Protein AF-A0A239XB88-F1 (afdb_monomer)

Structure (mmCIF, N/CA/C/O backbone):
data_AF-A0A239XB88-F1
#
_entry.id   AF-A0A239XB88-F1
#
loop_
_atom_site.group_PDB
_atom_site.id
_atom_site.type_symbol
_atom_site.label_atom_id
_atom_site.label_alt_id
_atom_site.label_comp_id
_atom_site.label_asym_id
_atom_site.label_entity_id
_atom_site.label_seq_id
_atom_site.pdbx_PDB_ins_code
_atom_site.Cartn_x
_atom_site.Cartn_y
_atom_site.Cartn_z
_atom_site.occupancy
_atom_site.B_iso_or_equiv
_atom_site.auth_seq_id
_atom_site.auth_comp_id
_atom_site.auth_asym_id
_atom_site.auth_atom_id
_atom_site.pdbx_PDB_model_num
ATOM 1 N N . MET A 1 1 ? 41.924 23.710 11.268 1.00 41.28 1 MET A N 1
ATOM 2 C CA . MET A 1 1 ? 41.767 22.371 10.666 1.00 41.28 1 MET A CA 1
ATOM 3 C C . MET A 1 1 ? 40.412 21.856 11.098 1.00 41.28 1 MET A C 1
ATOM 5 O O . MET A 1 1 ? 40.270 21.457 12.245 1.00 41.28 1 MET A O 1
ATOM 9 N N . GLU A 1 2 ? 39.410 21.985 10.233 1.00 46.41 2 GLU A N 1
ATOM 10 C CA . GLU A 1 2 ? 38.077 21.430 10.475 1.00 46.41 2 GLU A CA 1
ATOM 11 C C . GLU A 1 2 ? 38.039 19.976 10.004 1.00 46.41 2 GLU A C 1
ATOM 13 O O . GLU A 1 2 ? 38.499 19.655 8.908 1.00 46.41 2 GLU A O 1
ATOM 18 N N . LEU A 1 3 ? 37.510 19.097 10.854 1.00 53.09 3 LEU A N 1
ATOM 19 C CA . LEU A 1 3 ? 37.180 17.726 10.489 1.00 53.09 3 LEU A CA 1
ATOM 20 C C . LEU A 1 3 ? 35.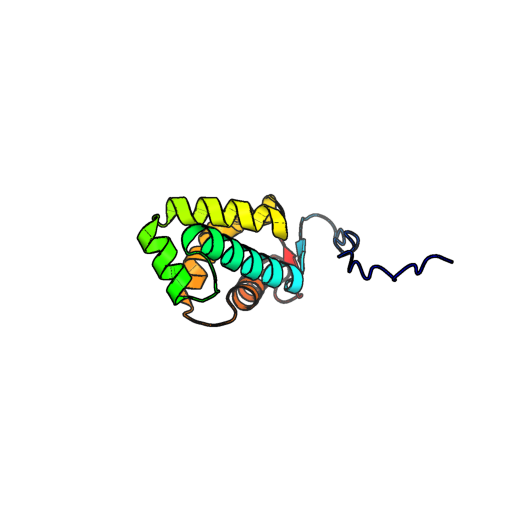931 17.745 9.601 1.00 53.09 3 LEU A C 1
ATOM 22 O O . LEU A 1 3 ? 34.818 17.934 10.089 1.00 53.09 3 LEU A O 1
ATOM 26 N N . VAL A 1 4 ? 36.121 17.528 8.301 1.00 56.34 4 VAL A N 1
ATOM 27 C CA . VAL A 1 4 ? 35.030 17.279 7.354 1.00 56.34 4 VAL A CA 1
ATOM 28 C C . VAL A 1 4 ? 34.719 15.786 7.393 1.00 56.34 4 VAL A C 1
ATOM 30 O O . VAL A 1 4 ? 35.480 14.967 6.880 1.00 56.34 4 VAL A O 1
ATOM 33 N N . LEU A 1 5 ? 33.619 15.418 8.049 1.00 57.25 5 LEU A N 1
ATOM 34 C CA . LEU A 1 5 ? 33.108 14.051 8.008 1.00 57.25 5 LEU A CA 1
ATOM 35 C C . LEU A 1 5 ? 32.523 13.774 6.613 1.00 57.25 5 LEU A C 1
ATOM 37 O O . LEU A 1 5 ? 31.749 14.599 6.117 1.00 57.25 5 LEU A O 1
ATOM 41 N N . PRO A 1 6 ? 32.841 12.631 5.976 1.00 45.44 6 PRO A N 1
ATOM 42 C CA . PRO A 1 6 ? 32.156 12.223 4.764 1.00 45.44 6 PRO A CA 1
ATOM 43 C C . PRO A 1 6 ? 30.695 11.944 5.113 1.00 45.44 6 PRO A C 1
ATOM 45 O O . PRO A 1 6 ? 30.360 10.968 5.786 1.00 45.44 6 PRO A O 1
ATOM 48 N N . ASN A 1 7 ? 29.823 12.835 4.654 1.00 49.03 7 ASN A N 1
ATOM 49 C CA . ASN A 1 7 ? 28.404 12.565 4.569 1.00 49.03 7 ASN A CA 1
ATOM 50 C C . ASN A 1 7 ? 28.211 11.401 3.592 1.00 49.03 7 ASN A C 1
ATOM 52 O O . ASN A 1 7 ? 28.140 11.605 2.382 1.00 49.03 7 ASN A O 1
ATOM 56 N N . ASN A 1 8 ? 28.092 10.184 4.119 1.00 46.62 8 ASN A N 1
ATOM 57 C CA . ASN A 1 8 ? 27.405 9.101 3.424 1.00 46.62 8 ASN A CA 1
ATOM 58 C C . ASN A 1 8 ? 25.910 9.453 3.370 1.00 46.62 8 ASN A C 1
ATOM 60 O O . ASN A 1 8 ? 25.085 8.876 4.077 1.00 46.62 8 ASN A O 1
ATOM 64 N N . TYR A 1 9 ? 25.556 10.430 2.533 1.00 42.41 9 TYR A N 1
ATOM 65 C CA . TYR A 1 9 ? 24.237 10.434 1.932 1.00 42.41 9 TYR A CA 1
ATOM 66 C C . TYR A 1 9 ? 24.275 9.308 0.913 1.00 42.41 9 TYR A C 1
ATOM 68 O O . TYR A 1 9 ? 24.856 9.448 -0.159 1.00 42.41 9 TYR A O 1
ATOM 76 N N . VAL A 1 10 ? 23.657 8.181 1.254 1.00 44.16 10 VAL A N 1
ATOM 77 C CA . VAL A 1 10 ? 23.072 7.315 0.235 1.00 44.16 10 VAL A CA 1
ATOM 78 C C . VAL A 1 10 ? 21.996 8.170 -0.432 1.00 44.16 10 VAL A C 1
ATOM 80 O O . VAL A 1 10 ? 20.830 8.164 -0.038 1.00 44.16 10 VAL A O 1
ATOM 83 N N . ALA A 1 11 ? 22.424 9.013 -1.372 1.00 49.00 11 ALA A N 1
ATOM 84 C CA . ALA A 1 11 ? 21.560 9.508 -2.410 1.00 49.00 11 ALA A CA 1
ATOM 85 C C . ALA A 1 11 ? 21.111 8.238 -3.123 1.00 49.00 11 ALA A C 1
ATOM 87 O O . ALA A 1 11 ? 21.897 7.579 -3.794 1.00 49.00 11 ALA A O 1
ATOM 88 N N . LEU A 1 12 ? 19.870 7.827 -2.879 1.00 49.41 12 LEU A N 1
ATOM 89 C CA . LEU A 1 12 ? 19.171 7.001 -3.845 1.00 49.41 12 LEU A CA 1
ATOM 90 C C . LEU A 1 12 ? 19.127 7.862 -5.105 1.00 49.41 12 LEU A C 1
ATOM 92 O O . LEU A 1 12 ? 18.311 8.781 -5.207 1.00 49.41 12 LEU A O 1
ATOM 96 N N . GLU A 1 13 ? 20.123 7.663 -5.964 1.00 44.81 13 GLU A N 1
ATOM 97 C CA . GLU A 1 13 ? 20.272 8.358 -7.225 1.00 44.81 13 GLU A CA 1
ATOM 98 C C . GLU A 1 13 ? 18.963 8.161 -7.988 1.00 44.81 13 GLU A C 1
ATOM 100 O O . GLU A 1 13 ? 18.523 7.043 -8.247 1.00 44.81 13 GLU A O 1
ATOM 105 N N . GLN A 1 14 ? 18.312 9.272 -8.331 1.00 46.00 14 GLN A N 1
ATOM 106 C CA . GLN A 1 14 ? 17.131 9.296 -9.198 1.00 46.00 14 GLN A CA 1
ATOM 107 C C . GLN A 1 14 ? 17.418 8.727 -10.607 1.00 46.00 14 GLN A C 1
ATOM 109 O O . GLN A 1 14 ? 16.526 8.727 -11.453 1.00 46.00 14 GLN A O 1
ATOM 114 N N . GLU A 1 15 ? 18.638 8.247 -10.867 1.00 42.00 15 GLU A N 1
ATOM 115 C CA . GLU A 1 15 ? 19.130 7.767 -12.158 1.00 42.00 15 GLU A CA 1
ATOM 116 C C . GLU A 1 15 ? 18.795 6.301 -12.478 1.00 42.00 15 GLU A C 1
ATOM 118 O O . GLU A 1 15 ? 18.970 5.896 -13.622 1.00 42.00 15 GLU A O 1
ATOM 123 N N . GLU A 1 16 ? 18.218 5.512 -11.564 1.00 45.09 16 GLU A N 1
ATOM 124 C CA . GLU A 1 16 ? 17.739 4.153 -11.904 1.00 45.09 16 GLU A CA 1
ATOM 125 C C . GLU A 1 16 ? 16.268 4.098 -12.364 1.00 45.09 16 GLU A C 1
ATOM 127 O O . GLU A 1 16 ? 15.669 3.029 -12.475 1.00 45.09 16 GLU A O 1
ATOM 132 N N . MET A 1 17 ? 15.667 5.242 -12.700 1.00 47.56 17 MET A N 1
ATOM 133 C CA . MET A 1 17 ? 14.406 5.289 -13.449 1.00 47.56 17 MET A CA 1
ATOM 134 C C . MET A 1 17 ? 14.708 5.102 -14.946 1.00 47.56 17 MET A C 1
ATOM 136 O O . MET A 1 17 ? 14.609 6.045 -15.732 1.00 47.56 17 MET A O 1
ATOM 140 N N . MET A 1 18 ? 15.137 3.900 -15.350 1.00 44.19 18 MET A N 1
ATOM 141 C CA . MET A 1 18 ? 15.369 3.602 -16.766 1.00 44.19 18 MET A CA 1
ATOM 142 C C . MET A 1 18 ? 14.064 3.748 -17.559 1.00 44.19 18 MET A C 1
ATOM 144 O O . MET A 1 18 ? 13.103 3.009 -17.349 1.00 44.19 18 MET A O 1
ATOM 148 N N . TYR A 1 19 ? 14.056 4.685 -18.509 1.00 46.16 19 TYR A N 1
ATOM 149 C CA . TYR A 1 19 ? 13.030 4.794 -19.541 1.00 46.16 19 TYR A CA 1
ATOM 150 C C . TYR A 1 19 ? 13.169 3.618 -20.512 1.00 46.16 19 TYR A C 1
ATOM 152 O O . TYR A 1 19 ? 13.911 3.691 -21.490 1.00 46.16 19 TYR A O 1
ATOM 160 N N . LEU A 1 20 ? 12.452 2.529 -20.245 1.00 48.62 20 LEU A N 1
ATOM 161 C CA . LEU A 1 20 ? 12.174 1.511 -21.253 1.00 48.62 20 LEU A CA 1
ATOM 162 C C . LEU A 1 20 ? 10.931 1.949 -22.030 1.00 48.62 20 LEU A C 1
ATOM 164 O O . LEU A 1 20 ? 9.936 2.380 -21.451 1.00 48.62 20 LEU A O 1
ATOM 168 N N . GLU A 1 21 ? 11.045 1.923 -23.354 1.00 47.31 21 GLU A N 1
ATOM 169 C CA . GLU A 1 21 ? 10.090 2.455 -24.324 1.00 47.31 21 GLU A CA 1
ATOM 170 C C . GLU A 1 21 ? 8.610 2.260 -23.927 1.00 47.31 21 GLU A C 1
ATOM 172 O O . GLU A 1 21 ? 8.022 1.191 -24.094 1.00 47.31 21 GLU A O 1
ATOM 177 N N . GLY A 1 22 ? 7.985 3.344 -23.450 1.00 51.81 22 GLY A N 1
ATOM 178 C CA . GLY A 1 22 ? 6.530 3.517 -23.465 1.00 51.81 22 GLY A CA 1
ATOM 179 C C . GLY A 1 22 ? 5.761 3.363 -22.149 1.00 51.81 22 GLY A C 1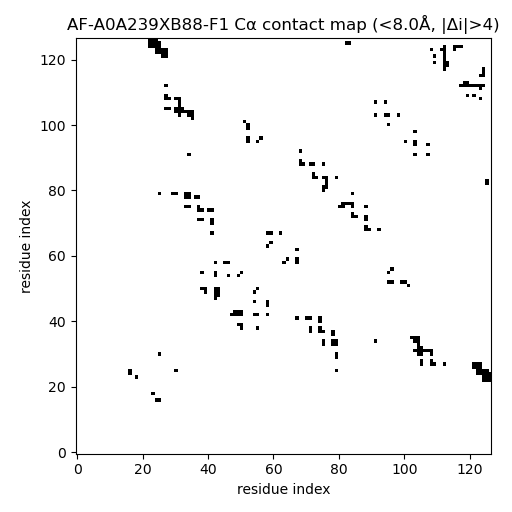
ATOM 180 O O . GLY A 1 22 ? 4.536 3.261 -22.220 1.00 51.81 22 GLY A O 1
ATOM 181 N N . GLY A 1 23 ? 6.398 3.380 -20.970 1.00 64.06 23 GLY A N 1
ATOM 182 C CA . GLY A 1 23 ? 5.670 3.302 -19.692 1.00 64.06 23 GLY A CA 1
ATOM 183 C C . GLY A 1 23 ? 6.441 3.769 -18.454 1.00 64.06 23 GLY A C 1
ATOM 184 O O . GLY A 1 23 ? 7.656 3.927 -18.489 1.00 64.06 23 GLY A O 1
ATOM 185 N N . LEU A 1 24 ? 5.716 4.033 -17.358 1.00 75.44 24 LEU A N 1
ATOM 186 C CA . LEU A 1 24 ? 6.303 4.257 -16.032 1.00 75.44 24 LEU A CA 1
ATOM 187 C C . LEU A 1 24 ? 6.453 2.891 -15.350 1.00 75.44 24 LEU A C 1
ATOM 189 O O . LEU A 1 24 ? 5.438 2.241 -15.122 1.00 75.44 24 LEU A O 1
ATOM 193 N N . SER A 1 25 ? 7.669 2.492 -14.982 1.00 83.06 25 SER A N 1
ATOM 194 C CA . SER A 1 25 ? 7.935 1.211 -14.309 1.00 83.06 25 SER A CA 1
ATOM 195 C C . SER A 1 25 ? 8.707 1.427 -13.012 1.00 83.06 25 SER A C 1
ATOM 197 O O . SER A 1 25 ? 9.491 2.370 -12.902 1.00 83.06 25 SER A O 1
ATOM 199 N N . VAL A 1 26 ? 8.474 0.578 -12.007 1.00 84.50 26 VAL A N 1
ATOM 200 C CA . VAL A 1 26 ? 9.134 0.670 -10.692 1.00 84.50 26 VAL A CA 1
ATOM 201 C C . VAL A 1 26 ? 9.837 -0.650 -10.370 1.00 84.50 26 VAL A C 1
ATOM 203 O O . VAL A 1 26 ? 9.182 -1.691 -10.419 1.00 84.50 26 VAL A O 1
ATOM 206 N N . PRO A 1 27 ? 11.127 -0.644 -9.984 1.00 88.69 27 PRO A N 1
ATOM 207 C CA . PRO A 1 27 ? 11.812 -1.865 -9.579 1.00 88.69 27 PRO A CA 1
ATOM 208 C C . PRO A 1 27 ? 11.147 -2.485 -8.345 1.00 88.69 27 PRO A C 1
ATOM 210 O O . PRO A 1 27 ? 10.821 -1.784 -7.380 1.00 88.69 27 PRO A O 1
ATOM 213 N N . ASN A 1 28 ? 11.026 -3.813 -8.309 1.00 89.00 28 ASN A N 1
ATOM 214 C CA . ASN A 1 28 ? 10.378 -4.526 -7.203 1.00 89.00 28 ASN A CA 1
ATOM 215 C C . ASN A 1 28 ? 11.006 -4.227 -5.838 1.00 89.00 28 ASN A C 1
ATOM 217 O O . ASN A 1 28 ? 10.298 -4.173 -4.832 1.00 89.00 28 ASN A O 1
ATOM 221 N N . GLY A 1 29 ? 12.326 -4.017 -5.790 1.00 85.31 29 GLY A N 1
ATOM 222 C CA . GLY A 1 29 ? 13.030 -3.629 -4.566 1.00 85.31 29 GLY A CA 1
ATOM 223 C C . GLY A 1 29 ? 12.566 -2.271 -4.032 1.00 85.31 29 GLY A C 1
ATOM 224 O O . GLY A 1 29 ? 12.211 -2.160 -2.857 1.00 85.31 29 GLY A O 1
ATOM 225 N N . ALA A 1 30 ? 12.492 -1.263 -4.906 1.00 87.00 30 ALA A N 1
ATOM 226 C CA . ALA A 1 30 ? 12.012 0.076 -4.567 1.00 87.00 30 ALA A CA 1
ATOM 227 C C . ALA A 1 30 ? 10.528 0.061 -4.171 1.00 87.00 30 ALA A C 1
ATOM 229 O O . ALA A 1 30 ? 10.140 0.671 -3.172 1.00 87.00 30 ALA A O 1
ATOM 230 N N . LEU A 1 31 ? 9.707 -0.706 -4.894 1.00 89.69 31 LEU A N 1
ATOM 231 C CA . LEU A 1 31 ? 8.292 -0.891 -4.583 1.00 89.69 31 LEU A CA 1
ATOM 232 C C . LEU A 1 31 ? 8.094 -1.545 -3.209 1.00 89.69 31 LEU A C 1
ATOM 234 O O . LEU A 1 31 ? 7.322 -1.049 -2.387 1.00 89.69 31 LEU A O 1
ATOM 238 N N . ALA A 1 32 ? 8.824 -2.627 -2.927 1.00 90.56 32 ALA A N 1
ATOM 239 C CA . ALA A 1 32 ? 8.755 -3.326 -1.651 1.00 90.56 32 ALA A CA 1
ATOM 240 C C . ALA A 1 32 ? 9.199 -2.432 -0.487 1.00 90.56 32 ALA A C 1
ATOM 242 O O . ALA A 1 32 ? 8.516 -2.376 0.541 1.00 90.56 32 ALA A O 1
ATOM 243 N N . PHE A 1 33 ? 10.310 -1.708 -0.658 1.00 90.00 33 PHE A N 1
ATOM 244 C CA . PHE A 1 33 ? 10.783 -0.729 0.315 1.00 90.00 33 PHE A CA 1
ATOM 245 C C . PHE A 1 33 ? 9.727 0.348 0.569 1.00 90.00 33 PHE A C 1
ATOM 247 O O . PHE A 1 33 ? 9.337 0.570 1.715 1.00 90.00 33 PHE A O 1
ATOM 254 N N . GLY A 1 34 ? 9.214 0.976 -0.487 1.00 90.81 34 GLY A N 1
ATOM 255 C CA . GLY A 1 34 ? 8.276 2.080 -0.357 1.00 90.81 34 GLY A CA 1
ATOM 256 C C . GLY A 1 34 ? 6.934 1.673 0.246 1.00 90.81 34 GLY A C 1
ATOM 257 O O . GLY A 1 34 ? 6.395 2.398 1.082 1.00 90.81 34 GLY A O 1
ATOM 258 N N . VAL A 1 35 ? 6.426 0.482 -0.081 1.00 91.00 35 VAL A N 1
ATOM 259 C CA . VAL A 1 35 ? 5.218 -0.073 0.549 1.00 91.00 35 VAL A CA 1
A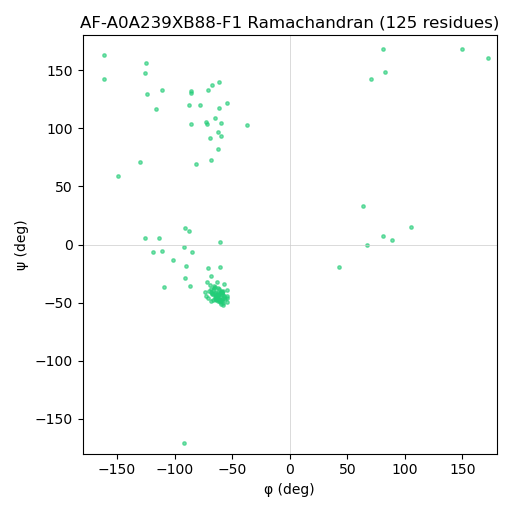TOM 260 C C . VAL A 1 35 ? 5.445 -0.328 2.038 1.00 91.00 35 VAL A C 1
ATOM 262 O O . VAL A 1 35 ? 4.625 0.089 2.858 1.00 91.00 35 VAL A O 1
ATOM 265 N N . ASN A 1 36 ? 6.558 -0.963 2.412 1.00 90.44 36 ASN A N 1
ATOM 266 C CA . ASN A 1 36 ? 6.870 -1.236 3.816 1.00 90.44 36 ASN A CA 1
ATOM 267 C C . ASN A 1 36 ? 7.042 0.064 4.621 1.00 90.44 36 ASN A C 1
ATOM 269 O O . ASN A 1 36 ? 6.477 0.203 5.710 1.00 90.44 36 ASN A O 1
ATOM 273 N N . SER A 1 37 ? 7.762 1.038 4.064 1.00 91.19 37 SER A N 1
ATOM 274 C CA . SER A 1 37 ? 7.977 2.351 4.675 1.00 91.19 37 SER A CA 1
ATOM 275 C C . SER A 1 37 ? 6.673 3.134 4.822 1.00 91.19 37 SER A C 1
ATOM 277 O O . SER A 1 37 ? 6.401 3.676 5.894 1.00 91.19 37 SER A O 1
ATOM 279 N N . ALA A 1 38 ? 5.810 3.126 3.802 1.00 91.44 38 ALA A N 1
ATOM 280 C CA . ALA A 1 38 ? 4.509 3.787 3.859 1.00 91.44 38 ALA A CA 1
ATOM 281 C C . ALA A 1 38 ? 3.577 3.164 4.905 1.00 91.44 38 ALA A C 1
ATOM 283 O O . ALA A 1 38 ? 2.898 3.888 5.638 1.00 91.44 38 ALA A O 1
ATOM 284 N N . ILE A 1 39 ? 3.558 1.831 5.012 1.00 90.50 39 ILE A N 1
ATOM 285 C CA . ILE A 1 39 ? 2.795 1.119 6.044 1.00 90.50 39 ILE A CA 1
ATOM 286 C C . ILE A 1 39 ? 3.272 1.543 7.433 1.00 90.50 39 ILE A C 1
ATOM 288 O O . ILE A 1 39 ? 2.452 1.950 8.256 1.00 90.50 39 ILE A O 1
ATOM 292 N N . ASN A 1 40 ? 4.582 1.499 7.681 1.00 89.75 40 ASN A N 1
ATOM 293 C CA . ASN A 1 40 ? 5.149 1.869 8.975 1.00 89.75 40 ASN A CA 1
ATOM 294 C C . ASN A 1 40 ? 4.880 3.337 9.321 1.00 89.75 40 ASN A C 1
ATOM 296 O O . ASN A 1 40 ? 4.461 3.619 10.439 1.00 89.75 40 ASN A O 1
ATOM 300 N N . ALA A 1 41 ? 5.037 4.257 8.366 1.00 91.62 41 ALA A N 1
ATOM 301 C CA . ALA A 1 41 ? 4.730 5.673 8.566 1.00 91.62 41 ALA A CA 1
ATOM 302 C C . ALA A 1 41 ? 3.247 5.897 8.907 1.00 91.62 41 ALA A C 1
ATOM 304 O O . ALA A 1 41 ? 2.918 6.648 9.824 1.00 91.62 41 ALA A O 1
ATOM 305 N N . THR A 1 42 ? 2.346 5.199 8.211 1.00 91.31 42 THR A N 1
ATOM 306 C CA . THR A 1 42 ? 0.899 5.313 8.444 1.00 91.31 42 THR A CA 1
ATOM 307 C C . THR A 1 42 ? 0.502 4.744 9.805 1.00 91.31 42 THR A C 1
ATOM 309 O O . THR A 1 42 ? -0.291 5.352 10.520 1.00 91.31 42 THR A O 1
ATOM 312 N N . ILE A 1 43 ? 1.062 3.595 10.196 1.00 91.06 43 ILE A N 1
ATOM 313 C CA . ILE A 1 43 ? 0.833 3.019 11.527 1.00 91.06 43 ILE A CA 1
ATOM 314 C C . ILE A 1 43 ? 1.391 3.948 12.605 1.00 91.06 43 ILE A C 1
ATOM 316 O O . ILE A 1 43 ? 0.685 4.233 13.567 1.00 91.06 43 ILE A O 1
ATOM 320 N N . ALA A 1 44 ? 2.618 4.448 12.446 1.00 90.94 44 ALA A N 1
ATOM 321 C CA . ALA A 1 44 ? 3.240 5.355 13.406 1.00 90.94 44 ALA A CA 1
ATOM 322 C C . ALA A 1 44 ? 2.399 6.622 13.618 1.00 90.94 44 ALA A C 1
ATOM 324 O O . ALA A 1 44 ? 2.220 7.041 14.759 1.00 90.94 44 ALA A O 1
ATOM 325 N N . TYR A 1 45 ? 1.816 7.169 12.546 1.00 91.56 45 TYR A N 1
ATOM 326 C CA . TYR A 1 45 ? 0.919 8.321 12.621 1.00 91.56 45 TYR A CA 1
ATOM 327 C C . TYR A 1 45 ? -0.315 8.069 13.504 1.00 91.56 45 TYR A C 1
ATOM 329 O O . TYR A 1 45 ? -0.685 8.933 14.294 1.00 91.56 45 TYR A O 1
ATOM 337 N N . PHE A 1 46 ? -0.947 6.895 13.400 1.00 90.06 46 PHE A N 1
ATOM 338 C CA . PHE A 1 46 ? -2.177 6.596 14.147 1.00 90.06 46 PHE A CA 1
ATOM 339 C C . PHE A 1 46 ? -1.953 5.943 15.513 1.00 90.06 46 PHE A C 1
ATOM 341 O O . PHE A 1 46 ? -2.789 6.090 16.399 1.00 90.06 46 PHE A O 1
ATOM 348 N N . MET A 1 47 ? -0.864 5.192 15.674 1.00 91.50 47 MET A N 1
ATOM 349 C CA . MET A 1 47 ? -0.654 4.290 16.811 1.00 91.50 47 MET A CA 1
ATOM 350 C C . MET A 1 47 ? 0.574 4.648 17.657 1.00 91.50 47 MET A C 1
ATOM 352 O O . MET A 1 47 ? 0.783 4.030 18.696 1.00 91.50 47 MET A O 1
ATOM 356 N N . GLY A 1 48 ? 1.393 5.620 17.240 1.00 83.94 48 GLY A N 1
ATOM 357 C CA . GLY A 1 48 ? 2.524 6.117 18.032 1.00 83.94 48 GLY A CA 1
ATOM 358 C C . GLY A 1 48 ? 3.810 5.281 17.979 1.00 83.94 48 GLY A C 1
ATOM 359 O O . GLY A 1 48 ? 4.747 5.587 18.710 1.00 83.94 48 GLY A O 1
ATOM 360 N N . GLY A 1 49 ? 3.904 4.254 17.125 1.00 71.88 49 GLY A N 1
ATOM 361 C CA . GLY A 1 49 ? 5.159 3.533 16.860 1.00 71.88 49 GLY A CA 1
ATOM 362 C C . GLY A 1 49 ? 4.985 2.056 16.485 1.00 71.88 49 GLY A C 1
ATOM 363 O O . GLY A 1 49 ? 3.908 1.495 16.662 1.00 71.88 49 GLY A O 1
ATOM 364 N N . GLY A 1 50 ? 6.072 1.436 15.995 1.00 66.38 50 GLY A N 1
ATOM 365 C CA . GLY A 1 50 ? 6.206 -0.012 15.748 1.00 66.38 50 GLY A CA 1
ATOM 366 C C . GLY A 1 50 ? 5.386 -0.580 14.576 1.00 66.38 50 GLY A C 1
ATOM 367 O O . GLY A 1 50 ? 4.257 -0.174 14.327 1.00 66.38 50 GLY A O 1
ATOM 368 N N . GLY A 1 51 ? 5.957 -1.535 13.833 1.00 70.88 51 GLY A N 1
ATOM 369 C CA . GLY A 1 51 ? 5.369 -2.103 12.612 1.00 70.88 51 GLY A CA 1
ATOM 370 C C . GLY A 1 51 ? 4.920 -3.554 12.775 1.00 70.88 51 GLY A C 1
ATOM 371 O O . GLY A 1 51 ? 5.662 -4.393 13.280 1.00 70.88 51 GLY A O 1
ATOM 372 N N . GLY A 1 52 ? 3.701 -3.864 12.329 1.00 75.81 52 GLY A N 1
ATOM 373 C CA . GLY A 1 52 ? 3.180 -5.229 12.309 1.00 75.81 52 GLY A CA 1
ATOM 374 C C . GLY A 1 52 ? 1.703 -5.294 11.933 1.00 75.81 52 GLY A C 1
ATOM 375 O O . GLY A 1 52 ? 0.960 -4.320 12.055 1.00 75.81 52 GLY A O 1
ATOM 376 N N . ILE A 1 53 ? 1.249 -6.468 11.497 1.00 82.75 53 ILE A N 1
ATOM 377 C CA . ILE A 1 53 ? -0.130 -6.671 11.020 1.00 82.75 53 ILE A CA 1
ATOM 378 C C . ILE A 1 53 ? -1.166 -6.431 12.120 1.00 82.75 53 ILE A C 1
ATOM 380 O O . ILE A 1 53 ? -2.254 -5.934 11.834 1.00 82.75 53 ILE A O 1
ATOM 384 N N . ALA A 1 54 ? -0.834 -6.730 13.377 1.00 85.88 54 ALA A N 1
ATOM 385 C CA . ALA A 1 54 ? -1.709 -6.443 14.510 1.00 85.88 54 ALA A CA 1
ATOM 386 C C . ALA A 1 54 ? -1.966 -4.934 14.658 1.00 85.88 54 ALA A C 1
ATOM 388 O O . ALA A 1 54 ? -3.119 -4.520 14.759 1.00 85.88 54 ALA A O 1
ATOM 389 N N . LEU A 1 55 ? -0.912 -4.114 14.585 1.00 88.50 55 LEU A N 1
ATOM 390 C CA . LEU A 1 55 ? -1.026 -2.655 14.656 1.00 88.50 55 LEU A CA 1
ATOM 391 C C . LEU A 1 55 ? -1.698 -2.073 13.413 1.00 88.50 55 LEU A C 1
ATOM 393 O O . LEU A 1 55 ? -2.498 -1.153 13.533 1.00 88.50 55 LEU A O 1
ATOM 397 N N . PHE A 1 56 ? -1.468 -2.657 12.236 1.00 88.69 56 PHE A N 1
ATOM 398 C CA . PHE A 1 56 ? -2.187 -2.282 11.018 1.00 88.69 56 PHE A CA 1
ATOM 399 C C . PHE A 1 56 ? -3.700 -2.509 11.151 1.00 88.69 56 PHE A C 1
ATOM 401 O O . PHE A 1 56 ? -4.503 -1.619 10.869 1.00 88.69 56 PHE A O 1
ATOM 408 N N . LYS A 1 57 ? -4.100 -3.695 11.631 1.00 88.88 57 LYS A N 1
ATOM 409 C CA . LYS A 1 57 ? -5.507 -4.032 11.893 1.00 88.88 57 LYS A CA 1
ATOM 410 C C . LYS A 1 57 ? -6.105 -3.127 12.971 1.00 88.88 57 LYS A C 1
ATOM 412 O O . LYS A 1 57 ? -7.232 -2.664 12.807 1.00 88.88 57 LYS A O 1
ATOM 417 N N . ALA A 1 58 ? -5.355 -2.849 14.038 1.00 90.25 58 ALA A N 1
ATOM 418 C CA . ALA A 1 58 ? -5.773 -1.940 15.101 1.00 90.25 58 ALA A CA 1
ATOM 419 C C . ALA A 1 58 ? -5.987 -0.512 14.576 1.00 90.25 58 ALA A C 1
ATOM 421 O O . ALA A 1 58 ? -7.039 0.069 14.834 1.00 90.25 58 ALA A O 1
ATOM 422 N N . ALA A 1 59 ? -5.059 0.007 13.768 1.00 91.19 59 ALA A N 1
ATOM 423 C CA . ALA A 1 59 ? -5.169 1.325 13.152 1.00 91.19 59 ALA A CA 1
ATOM 424 C C . ALA A 1 59 ? -6.408 1.420 12.250 1.00 91.19 59 ALA A C 1
ATOM 426 O O . ALA A 1 59 ? -7.212 2.336 12.404 1.00 91.19 59 ALA A O 1
ATOM 427 N N . ILE A 1 60 ? -6.635 0.434 11.371 1.00 92.31 60 ILE A N 1
ATOM 428 C CA . ILE A 1 60 ? -7.840 0.393 10.526 1.00 92.31 60 ILE A CA 1
ATOM 429 C C . ILE A 1 60 ? -9.118 0.356 11.366 1.00 92.31 60 ILE A C 1
ATOM 431 O O . ILE A 1 60 ? -10.089 1.026 11.017 1.00 92.31 60 ILE A O 1
ATOM 435 N N . LYS A 1 61 ? -9.137 -0.411 12.463 1.00 93.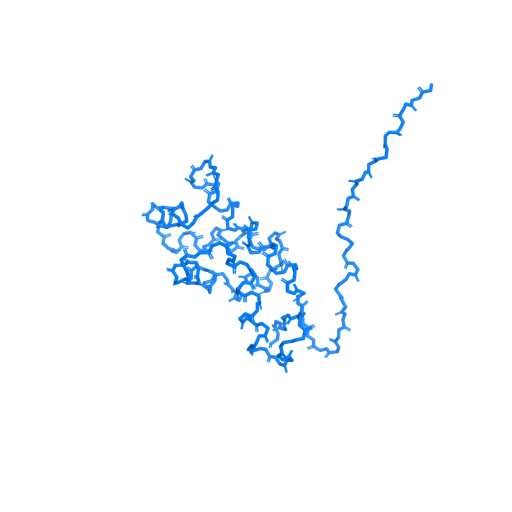12 61 LYS A N 1
ATOM 436 C CA . LYS A 1 61 ? -10.291 -0.473 13.369 1.00 93.12 61 LYS A CA 1
ATOM 437 C C . LYS A 1 61 ? -10.532 0.862 14.080 1.00 93.12 61 LYS A C 1
ATOM 439 O O . LYS A 1 61 ? -11.686 1.215 14.293 1.00 93.12 61 LYS A O 1
ATOM 444 N N .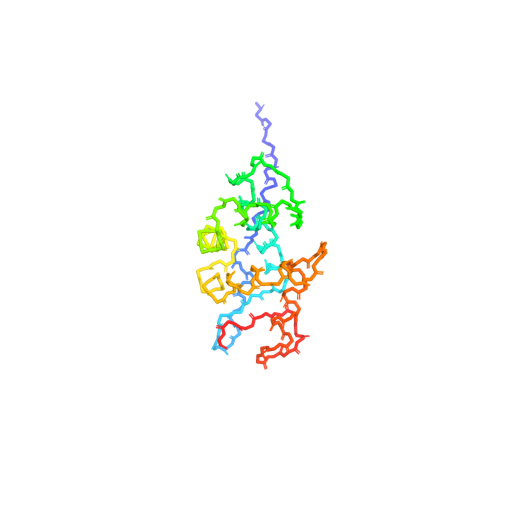 ALA A 1 62 ? -9.470 1.589 14.423 1.00 91.81 62 ALA A N 1
ATOM 445 C CA . ALA A 1 62 ? -9.551 2.863 15.130 1.00 91.81 62 ALA A CA 1
ATOM 446 C C . ALA A 1 62 ? -10.061 4.008 14.243 1.00 91.81 62 ALA A C 1
ATOM 448 O O . ALA A 1 62 ? -10.917 4.773 14.677 1.00 91.81 62 ALA A O 1
ATOM 449 N N . VAL A 1 63 ? -9.563 4.126 13.005 1.00 94.12 63 VAL A N 1
ATOM 450 C CA . VAL A 1 63 ? -9.860 5.292 12.142 1.00 94.12 63 VAL A CA 1
ATOM 451 C C . VAL A 1 63 ? -10.749 4.989 10.939 1.00 94.12 63 VAL A C 1
ATOM 453 O O . VAL A 1 63 ? -11.151 5.895 10.205 1.00 94.12 63 VAL A O 1
ATOM 456 N N . GLY A 1 64 ? -11.062 3.715 10.720 1.00 93.69 64 GLY A N 1
ATOM 457 C CA . GLY A 1 64 ? -11.803 3.241 9.562 1.00 93.69 64 GLY A CA 1
ATOM 458 C C . GLY A 1 64 ? -10.921 3.045 8.327 1.00 93.69 64 GLY A C 1
ATOM 459 O O . GLY A 1 64 ? -9.942 3.756 8.077 1.00 93.69 64 GLY A O 1
ATOM 460 N N . ARG A 1 65 ? -11.306 2.070 7.494 1.00 92.12 65 ARG A N 1
ATOM 461 C CA . ARG A 1 65 ? -10.542 1.660 6.305 1.00 92.12 65 ARG A CA 1
ATOM 462 C C . ARG A 1 65 ? -10.328 2.799 5.309 1.00 92.12 65 ARG A C 1
ATOM 464 O O . ARG A 1 65 ? -9.239 2.915 4.754 1.00 92.12 65 ARG A O 1
ATOM 471 N N . GLN A 1 66 ? -11.339 3.633 5.073 1.00 93.00 66 GLN A N 1
ATOM 472 C CA . GLN A 1 66 ? -11.256 4.716 4.089 1.00 93.00 66 GLN A CA 1
ATOM 473 C C . GLN A 1 66 ? -10.245 5.789 4.508 1.00 93.00 66 GLN A C 1
ATOM 475 O O . GLN A 1 66 ? -9.385 6.165 3.712 1.00 93.00 66 GLN A O 1
ATOM 480 N N . THR A 1 67 ? -10.312 6.239 5.762 1.00 93.50 67 THR A N 1
ATOM 481 C CA . THR A 1 67 ? -9.364 7.202 6.335 1.00 93.50 67 THR A CA 1
ATOM 482 C C . THR A 1 67 ? -7.955 6.634 6.310 1.00 93.50 67 THR A C 1
ATOM 484 O O . THR A 1 67 ? -7.055 7.264 5.761 1.00 93.50 67 THR A O 1
ATOM 487 N N . PHE A 1 68 ? -7.778 5.401 6.793 1.00 94.00 68 PHE A N 1
ATOM 488 C CA . PHE A 1 68 ? -6.479 4.737 6.781 1.00 94.00 68 PHE A CA 1
ATOM 489 C C . PHE A 1 68 ? -5.889 4.656 5.365 1.00 94.00 68 PHE A C 1
ATOM 491 O O . PHE A 1 68 ? -4.739 5.025 5.151 1.00 94.00 68 PHE A O 1
ATOM 498 N N . THR A 1 69 ? -6.691 4.246 4.376 1.00 94.44 69 THR A N 1
ATOM 499 C CA . THR A 1 69 ? -6.246 4.131 2.974 1.00 94.44 69 THR A CA 1
ATOM 500 C C . THR A 1 69 ? -5.823 5.485 2.397 1.00 94.44 69 THR A C 1
ATOM 502 O O . THR A 1 69 ? -4.850 5.549 1.651 1.00 94.44 69 THR A O 1
ATOM 505 N N . ARG A 1 70 ? -6.511 6.582 2.748 1.00 95.00 70 ARG A N 1
ATOM 506 C CA . ARG A 1 70 ? -6.138 7.938 2.304 1.00 95.00 70 ARG A CA 1
ATOM 507 C C . ARG A 1 70 ? -4.779 8.368 2.856 1.00 95.00 70 ARG A C 1
ATOM 509 O O . ARG A 1 70 ? -3.959 8.872 2.091 1.00 95.00 70 ARG A O 1
ATOM 516 N N . TYR A 1 71 ? -4.529 8.138 4.144 1.00 94.62 71 TYR A N 1
ATOM 517 C CA . TYR A 1 71 ? -3.234 8.441 4.761 1.00 94.62 71 TYR A CA 1
ATOM 518 C C . TYR A 1 71 ? -2.124 7.538 4.226 1.00 94.62 71 TYR A C 1
ATOM 520 O O . TYR A 1 71 ? -1.058 8.035 3.870 1.00 94.62 71 TYR A O 1
ATOM 528 N N . LEU A 1 72 ? -2.407 6.243 4.059 1.00 93.88 72 LEU A N 1
ATOM 529 C CA . LEU A 1 72 ? -1.487 5.307 3.422 1.00 93.88 72 LEU A CA 1
ATOM 530 C C . LEU A 1 72 ? -1.125 5.749 2.007 1.00 93.88 72 LEU A C 1
ATOM 532 O O . LEU A 1 72 ? 0.043 5.715 1.642 1.00 93.88 72 LEU A O 1
ATOM 536 N N . ARG A 1 73 ? -2.101 6.208 1.216 1.00 94.44 73 ARG A N 1
ATOM 537 C CA . ARG A 1 73 ? -1.840 6.764 -0.114 1.00 94.44 73 ARG A CA 1
ATOM 538 C C . ARG A 1 73 ? -0.895 7.959 -0.035 1.00 94.44 73 ARG A C 1
ATOM 540 O O . ARG A 1 73 ? 0.056 8.004 -0.801 1.00 94.44 73 ARG A O 1
ATOM 547 N N . GLY A 1 74 ? -1.131 8.894 0.885 1.00 92.62 74 GLY A N 1
ATOM 548 C CA . GLY A 1 74 ? -0.234 10.032 1.110 1.00 92.62 74 GLY A CA 1
ATOM 549 C C . GLY A 1 74 ? 1.194 9.596 1.442 1.00 92.62 74 GLY A C 1
ATOM 550 O O . GLY A 1 74 ? 2.142 10.102 0.852 1.00 92.62 74 GLY A O 1
ATOM 551 N N . ALA A 1 75 ? 1.345 8.598 2.313 1.00 92.56 75 ALA A N 1
ATOM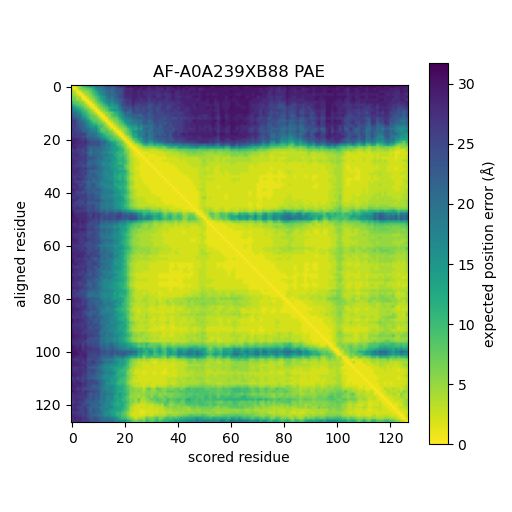 552 C CA . ALA A 1 75 ? 2.649 8.030 2.635 1.00 92.56 75 ALA A CA 1
ATOM 553 C C . ALA A 1 75 ? 3.299 7.349 1.417 1.00 92.56 75 ALA A C 1
ATOM 555 O O . ALA A 1 75 ? 4.467 7.595 1.142 1.00 92.56 75 ALA A O 1
ATOM 556 N N . LEU A 1 76 ? 2.548 6.555 0.647 1.00 91.19 76 LEU A N 1
ATOM 557 C CA . LEU A 1 76 ? 3.036 5.902 -0.573 1.00 91.19 76 LEU A CA 1
ATOM 558 C C . LEU A 1 76 ? 3.536 6.921 -1.604 1.00 91.19 76 LEU A C 1
ATOM 560 O O . LEU A 1 76 ? 4.583 6.699 -2.203 1.00 91.19 76 LEU A O 1
ATOM 564 N N . ILE A 1 77 ? 2.846 8.052 -1.781 1.00 90.94 77 ILE A N 1
ATOM 565 C CA . ILE A 1 77 ? 3.276 9.113 -2.708 1.00 90.94 77 ILE A CA 1
ATOM 566 C C . ILE A 1 77 ? 4.710 9.569 -2.401 1.00 90.94 77 ILE A C 1
ATOM 568 O O . ILE A 1 77 ? 5.487 9.765 -3.332 1.00 90.94 77 ILE A O 1
ATOM 572 N N . ASN A 1 78 ? 5.074 9.669 -1.120 1.00 88.94 78 ASN A N 1
ATOM 573 C CA . ASN A 1 78 ? 6.405 10.108 -0.698 1.00 88.94 78 ASN A CA 1
ATOM 574 C C . ASN A 1 78 ? 7.513 9.083 -0.982 1.00 88.94 78 ASN A C 1
ATOM 576 O O . ASN A 1 78 ? 8.679 9.462 -1.004 1.00 88.94 78 ASN A O 1
ATOM 580 N N . PHE A 1 79 ? 7.173 7.806 -1.181 1.00 86.75 79 PHE A N 1
ATOM 581 C CA . PHE A 1 79 ? 8.161 6.738 -1.371 1.00 86.75 79 PHE A CA 1
ATOM 582 C C . PHE A 1 79 ? 8.215 6.180 -2.794 1.00 86.75 79 PHE A C 1
ATOM 584 O O . PHE A 1 79 ? 9.289 5.814 -3.252 1.00 86.75 79 PHE A O 1
ATOM 591 N N . ILE A 1 80 ? 7.072 6.072 -3.477 1.00 84.81 80 ILE A N 1
ATOM 592 C CA . ILE A 1 80 ? 6.961 5.419 -4.796 1.00 84.81 80 ILE A CA 1
ATOM 593 C C . ILE A 1 80 ? 6.318 6.319 -5.859 1.00 84.81 80 ILE A C 1
ATOM 595 O O . ILE A 1 80 ? 6.052 5.880 -6.975 1.00 84.81 80 ILE A O 1
ATOM 599 N N . GLY A 1 81 ? 6.040 7.580 -5.522 1.00 86.81 81 GLY A N 1
ATOM 600 C CA . GLY A 1 81 ? 5.453 8.551 -6.438 1.00 86.81 81 GLY A CA 1
ATOM 601 C C . GLY A 1 81 ? 3.935 8.436 -6.606 1.00 86.81 81 GLY A C 1
ATOM 602 O O . GLY A 1 81 ? 3.272 7.484 -6.183 1.00 86.81 81 GLY A O 1
ATOM 603 N N . VAL A 1 82 ? 3.358 9.465 -7.234 1.00 84.38 82 VAL A N 1
ATOM 604 C CA . VAL A 1 82 ? 1.901 9.677 -7.303 1.00 84.38 82 VAL A CA 1
ATOM 605 C C . VAL A 1 82 ? 1.171 8.585 -8.080 1.00 84.38 82 VAL A C 1
ATOM 607 O O . VAL A 1 82 ? 0.125 8.105 -7.637 1.00 84.38 82 VAL A O 1
ATOM 610 N N . GLN A 1 83 ? 1.702 8.192 -9.236 1.00 84.31 83 GLN A N 1
ATOM 611 C CA . GLN A 1 83 ? 1.020 7.260 -10.136 1.00 84.31 83 GLN A CA 1
ATOM 612 C C . GLN A 1 83 ? 0.930 5.853 -9.528 1.00 84.31 83 GLN A C 1
ATOM 614 O O . GLN A 1 83 ? -0.165 5.294 -9.434 1.00 84.31 83 GLN A O 1
ATOM 619 N N . ALA A 1 84 ? 2.052 5.336 -9.016 1.00 85.00 84 ALA A N 1
ATOM 620 C CA . ALA A 1 84 ? 2.118 4.056 -8.317 1.00 85.00 84 ALA A CA 1
ATOM 621 C C . ALA A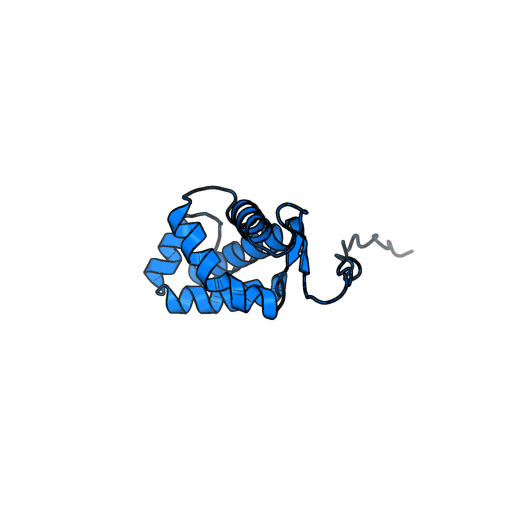 1 84 ? 1.177 4.030 -7.100 1.00 85.00 84 ALA A C 1
ATOM 623 O O . ALA A 1 84 ? 0.328 3.146 -6.972 1.00 85.00 84 ALA A O 1
ATOM 624 N N . ALA A 1 85 ? 1.265 5.052 -6.239 1.00 87.94 85 ALA A N 1
ATOM 625 C CA . ALA A 1 85 ? 0.473 5.148 -5.014 1.00 87.94 85 ALA A CA 1
ATOM 626 C C . ALA A 1 85 ? -1.043 5.149 -5.272 1.00 87.94 85 ALA A C 1
ATOM 628 O O . ALA A 1 85 ? -1.805 4.498 -4.545 1.00 87.94 85 ALA A O 1
ATOM 629 N N . ASN A 1 86 ? -1.494 5.858 -6.311 1.00 89.38 86 ASN A N 1
ATOM 630 C CA . ASN A 1 86 ? -2.906 5.900 -6.684 1.00 89.38 86 ASN A CA 1
ATOM 631 C C . ASN A 1 86 ? -3.431 4.534 -7.142 1.00 89.38 86 ASN A C 1
ATOM 633 O O . ASN A 1 86 ? -4.563 4.197 -6.795 1.00 89.38 86 ASN A O 1
ATOM 637 N N . ARG A 1 87 ? -2.621 3.737 -7.852 1.00 87.25 87 ARG A N 1
ATOM 638 C CA . ARG A 1 87 ? -3.019 2.394 -8.305 1.00 87.25 87 ARG A CA 1
ATOM 639 C C . ARG A 1 87 ? -3.049 1.370 -7.169 1.00 87.25 87 ARG A C 1
ATOM 641 O O . ARG A 1 87 ? -3.976 0.568 -7.109 1.00 87.25 87 ARG A O 1
ATOM 648 N N . ILE A 1 88 ? -2.074 1.396 -6.253 1.00 89.94 88 ILE A N 1
ATOM 649 C CA . ILE A 1 88 ? -1.874 0.269 -5.321 1.00 89.94 88 ILE A CA 1
ATOM 650 C C . ILE A 1 88 ? -2.417 0.486 -3.907 1.00 89.94 88 ILE A C 1
ATOM 652 O O . ILE A 1 88 ? -2.515 -0.480 -3.159 1.00 89.94 88 ILE A O 1
ATOM 656 N N . SER A 1 89 ? -2.777 1.707 -3.498 1.00 89.94 89 SER A N 1
ATOM 657 C CA . SER A 1 89 ? -3.140 1.998 -2.093 1.00 89.94 89 SER A CA 1
ATOM 658 C C . SER A 1 89 ? -4.251 1.098 -1.523 1.00 89.94 89 SER A C 1
ATOM 660 O O . SER A 1 89 ? -4.119 0.574 -0.415 1.00 89.94 89 SER A O 1
ATOM 662 N N . GLY A 1 90 ? -5.324 0.861 -2.283 1.00 87.31 90 GLY A N 1
ATOM 663 C CA . GLY A 1 90 ? -6.400 -0.055 -1.888 1.00 87.31 90 GLY A CA 1
ATOM 664 C C . GLY A 1 90 ? -5.956 -1.521 -1.861 1.00 87.31 90 GLY A C 1
ATOM 665 O O . GLY A 1 90 ? -6.326 -2.261 -0.943 1.00 87.31 90 GLY A O 1
ATOM 666 N N . THR A 1 91 ? -5.122 -1.913 -2.828 1.00 88.31 91 THR A N 1
ATOM 667 C CA . THR A 1 91 ? -4.528 -3.250 -2.930 1.00 88.31 91 THR A CA 1
ATOM 668 C C . THR A 1 91 ? -3.629 -3.537 -1.739 1.00 88.31 91 THR A C 1
ATOM 670 O O . THR A 1 91 ? -3.798 -4.579 -1.120 1.00 88.31 91 THR A O 1
ATOM 673 N N . VAL A 1 92 ? -2.763 -2.600 -1.334 1.00 87.75 92 VAL A N 1
ATOM 674 C CA . VAL A 1 92 ? -1.905 -2.732 -0.143 1.00 87.75 92 VAL A CA 1
ATOM 675 C C . VAL A 1 92 ? -2.757 -3.036 1.088 1.00 87.75 92 VAL A C 1
ATOM 677 O O . VAL A 1 92 ? -2.489 -4.002 1.797 1.00 87.75 92 VAL A O 1
ATOM 680 N N . VAL A 1 93 ? -3.829 -2.270 1.322 1.00 89.44 93 VAL A N 1
ATOM 681 C CA . VAL A 1 93 ? -4.725 -2.505 2.467 1.00 89.44 93 VAL A CA 1
ATOM 682 C C . VAL A 1 93 ? -5.364 -3.892 2.415 1.00 89.44 93 VAL A C 1
ATOM 684 O O . VAL A 1 93 ? -5.395 -4.582 3.432 1.00 89.44 93 VAL A O 1
ATOM 687 N N . GLY A 1 94 ? -5.858 -4.318 1.250 1.00 86.25 94 GLY A N 1
ATOM 688 C CA . GLY A 1 94 ? -6.419 -5.661 1.079 1.00 86.25 94 GLY A CA 1
ATOM 689 C C . GLY A 1 94 ? -5.383 -6.763 1.311 1.00 86.25 94 GLY A C 1
ATOM 690 O O . GLY A 1 94 ? -5.652 -7.725 2.028 1.00 86.25 94 GLY A O 1
ATOM 691 N N . PHE A 1 95 ? -4.183 -6.579 0.769 1.00 84.75 95 PHE A N 1
ATOM 692 C CA . PHE A 1 95 ? -3.090 -7.538 0.822 1.00 84.75 95 PHE A CA 1
ATOM 693 C C . PHE A 1 95 ? -2.600 -7.755 2.257 1.00 84.75 95 PHE A C 1
ATOM 695 O O . PHE A 1 95 ? -2.518 -8.895 2.701 1.00 84.75 95 PHE A O 1
ATOM 702 N N . VAL A 1 96 ? -2.375 -6.682 3.028 1.00 84.00 96 VAL A N 1
ATOM 703 C CA . VAL A 1 96 ? -1.977 -6.775 4.449 1.00 84.00 96 VAL A CA 1
ATOM 704 C C . VAL A 1 96 ? -3.023 -7.526 5.279 1.00 84.00 96 VAL A C 1
ATOM 706 O O . VAL A 1 96 ? -2.684 -8.309 6.169 1.00 84.00 96 VAL A O 1
ATOM 709 N N . LEU A 1 97 ? -4.309 -7.283 5.008 1.00 83.44 97 LEU A N 1
ATOM 710 C CA . LEU A 1 97 ? -5.400 -7.939 5.727 1.00 83.44 97 LEU A CA 1
ATOM 711 C C . LEU A 1 97 ? -5.535 -9.424 5.359 1.00 83.44 97 LEU A C 1
ATOM 713 O O . LEU A 1 97 ? -5.917 -10.208 6.230 1.00 83.44 97 LEU A O 1
ATOM 717 N N . GLY A 1 98 ? -5.211 -9.792 4.115 1.00 78.88 98 GLY A N 1
ATOM 718 C CA . GLY A 1 98 ? -5.338 -11.150 3.583 1.00 78.88 98 GLY A CA 1
ATOM 719 C C . GLY A 1 98 ? -4.137 -12.069 3.832 1.00 78.88 98 GLY A C 1
ATOM 720 O O . GLY A 1 98 ? -4.341 -13.254 4.067 1.00 78.88 98 GLY A O 1
ATOM 721 N N . THR A 1 99 ? -2.899 -11.561 3.811 1.00 72.00 99 THR A N 1
ATOM 722 C CA . THR A 1 99 ? -1.696 -12.423 3.830 1.00 72.00 99 THR A CA 1
ATOM 723 C C . THR A 1 99 ? -1.155 -12.758 5.212 1.00 72.00 99 THR A C 1
ATOM 725 O O . THR A 1 99 ? -0.411 -13.722 5.356 1.00 72.00 99 THR A O 1
ATOM 728 N N . GLY A 1 100 ? -1.511 -12.002 6.251 1.00 65.69 100 GLY A N 1
ATOM 729 C CA . GLY A 1 100 ? -1.204 -12.381 7.632 1.00 65.69 100 GLY A CA 1
ATOM 730 C C . GLY A 1 100 ? 0.280 -12.380 8.049 1.00 65.69 100 GLY A C 1
ATOM 731 O O . GLY A 1 100 ? 0.521 -12.608 9.232 1.00 65.69 100 GLY A O 1
ATOM 732 N N . GLY A 1 101 ? 1.266 -12.059 7.187 1.00 62.94 101 GLY A N 1
ATOM 733 C CA . GLY A 1 101 ? 2.680 -12.075 7.609 1.00 62.94 101 GLY A CA 1
ATOM 734 C C . GLY A 1 101 ? 3.752 -11.317 6.798 1.00 62.94 101 GLY A C 1
ATOM 735 O O . GLY A 1 101 ? 3.755 -11.286 5.572 1.00 62.94 101 GLY A O 1
ATOM 736 N N . LEU A 1 102 ? 4.685 -10.754 7.586 1.00 54.16 102 LEU A N 1
ATOM 737 C CA . LEU A 1 102 ? 6.130 -10.430 7.478 1.00 54.16 102 LEU A CA 1
ATOM 738 C C . LEU A 1 102 ? 6.784 -9.809 6.224 1.00 54.16 102 LEU A C 1
ATOM 740 O O . LEU A 1 102 ? 7.837 -9.200 6.388 1.00 54.16 102 LEU A O 1
ATOM 744 N N . SER A 1 103 ? 6.215 -9.857 5.018 1.00 68.56 103 SER A N 1
ATOM 745 C CA . SER A 1 103 ? 6.812 -9.147 3.864 1.00 68.56 103 SER A CA 1
ATOM 746 C C . SER A 1 103 ? 5.763 -8.689 2.859 1.00 68.56 103 SER A C 1
ATOM 748 O O . SER A 1 103 ? 5.774 -9.061 1.687 1.00 68.56 103 SER A O 1
ATOM 750 N N . VAL A 1 104 ? 4.828 -7.861 3.331 1.00 81.19 104 VAL A N 1
ATOM 751 C CA . VAL A 1 104 ? 3.751 -7.308 2.496 1.00 81.19 104 VAL A CA 1
ATOM 752 C C . VAL A 1 104 ? 4.332 -6.603 1.273 1.00 81.19 104 VAL A C 1
ATOM 754 O O . VAL A 1 104 ? 3.869 -6.867 0.170 1.00 81.19 104 VAL A O 1
ATOM 757 N N . GLY A 1 105 ? 5.362 -5.766 1.442 1.00 83.50 105 GLY A N 1
ATOM 758 C CA . GLY A 1 105 ? 5.999 -5.073 0.324 1.00 83.50 105 GLY A CA 1
ATOM 759 C C . GLY A 1 105 ? 6.575 -6.028 -0.721 1.00 83.50 105 GLY A C 1
ATOM 760 O O . GLY A 1 105 ? 6.289 -5.875 -1.902 1.00 83.50 105 GLY A O 1
ATOM 761 N N . GLY A 1 106 ? 7.332 -7.049 -0.303 1.00 85.38 106 GLY A N 1
ATOM 762 C CA . GLY A 1 106 ? 7.956 -7.995 -1.234 1.00 85.38 106 GLY A CA 1
ATOM 763 C C . GLY A 1 106 ? 6.947 -8.913 -1.923 1.00 85.38 106 GLY A C 1
ATOM 764 O O . GLY A 1 106 ? 7.050 -9.171 -3.119 1.00 85.38 106 GLY A O 1
ATOM 765 N N . MET A 1 107 ? 5.945 -9.384 -1.1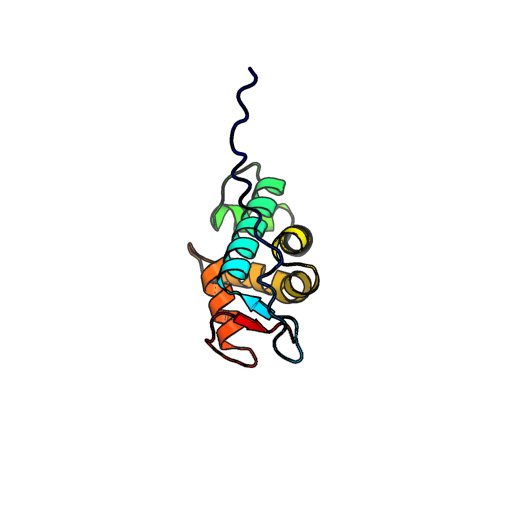83 1.00 86.06 107 MET A N 1
ATOM 766 C CA . MET A 1 107 ? 4.875 -10.209 -1.737 1.00 86.06 107 MET A CA 1
ATOM 767 C C . MET A 1 107 ? 3.980 -9.416 -2.695 1.00 86.06 107 MET A C 1
ATOM 769 O O . MET A 1 107 ? 3.623 -9.935 -3.748 1.00 86.06 107 MET A O 1
ATOM 773 N N . LEU A 1 108 ? 3.643 -8.166 -2.358 1.00 88.50 108 LEU A N 1
ATOM 774 C CA . LEU A 1 108 ? 2.860 -7.298 -3.231 1.00 88.50 108 LEU A CA 1
ATOM 775 C C . LEU A 1 108 ? 3.641 -6.944 -4.497 1.00 88.50 108 LEU A C 1
ATOM 777 O O . LEU A 1 108 ? 3.066 -7.004 -5.574 1.00 88.50 108 LEU A O 1
ATOM 781 N N . ALA A 1 109 ? 4.933 -6.624 -4.381 1.00 88.62 109 ALA A N 1
ATOM 782 C CA . ALA A 1 109 ? 5.768 -6.328 -5.541 1.00 88.62 109 ALA A CA 1
ATOM 783 C C . ALA A 1 109 ? 5.808 -7.513 -6.515 1.00 88.62 109 ALA A C 1
ATOM 785 O O . ALA A 1 109 ? 5.491 -7.352 -7.685 1.00 88.62 109 ALA A O 1
ATOM 786 N N . ARG A 1 110 ? 6.052 -8.729 -6.007 1.00 87.44 110 ARG A N 1
ATOM 787 C CA . ARG A 1 110 ? 6.002 -9.957 -6.821 1.00 87.44 110 ARG A CA 1
ATOM 788 C C . ARG A 1 110 ? 4.626 -10.216 -7.427 1.00 87.44 110 ARG A C 1
ATOM 790 O O . ARG A 1 110 ? 4.538 -10.699 -8.546 1.00 87.44 110 ARG A O 1
ATOM 797 N N . HIS A 1 111 ? 3.558 -9.933 -6.685 1.00 88.25 111 HIS A N 1
ATOM 798 C CA . HIS A 1 111 ? 2.199 -10.110 -7.183 1.00 88.25 111 HIS A CA 1
ATOM 799 C C . HIS A 1 111 ? 1.874 -9.137 -8.323 1.00 88.25 111 HIS A C 1
ATOM 801 O O . HIS A 1 111 ? 1.226 -9.530 -9.288 1.00 88.25 111 HIS A O 1
ATOM 807 N N . LEU A 1 112 ? 2.340 -7.891 -8.224 1.00 88.06 112 LEU A N 1
ATOM 808 C CA . LEU A 1 112 ? 2.149 -6.874 -9.253 1.00 88.06 112 LEU A CA 1
ATOM 809 C C . LEU A 1 112 ? 2.985 -7.172 -10.505 1.00 88.06 112 LEU A C 1
ATOM 811 O O . LEU A 1 112 ? 2.421 -7.175 -11.591 1.00 88.06 112 LEU A O 1
ATOM 815 N N . ASP A 1 113 ? 4.263 -7.519 -10.336 1.00 87.38 113 ASP A N 1
ATOM 816 C CA . ASP A 1 113 ? 5.165 -7.969 -11.412 1.00 87.38 113 ASP A CA 1
ATOM 817 C C . ASP A 1 113 ? 4.586 -9.200 -12.140 1.00 87.38 113 ASP A C 1
ATOM 819 O O . ASP A 1 113 ? 4.437 -9.209 -13.353 1.00 87.38 113 ASP A O 1
ATOM 823 N N . SER A 1 114 ? 4.088 -10.212 -11.415 1.00 87.00 114 SER A N 1
ATOM 824 C CA . SER A 1 114 ? 3.499 -11.408 -12.049 1.00 87.00 114 SER A CA 1
ATOM 825 C C . SER A 1 114 ? 2.285 -11.141 -12.952 1.00 87.00 114 SER A C 1
ATOM 827 O O . SER A 1 114 ? 1.908 -12.013 -13.736 1.00 87.00 114 SER A O 1
ATOM 829 N N . GLY A 1 115 ? 1.639 -9.983 -12.791 1.00 84.44 115 GLY A N 1
ATOM 830 C CA . GLY A 1 115 ? 0.410 -9.609 -13.486 1.00 84.44 115 GLY A CA 1
ATOM 831 C C . GLY A 1 115 ? 0.568 -8.444 -14.459 1.00 84.44 115 GLY A C 1
ATOM 832 O O . GLY A 1 115 ? -0.450 -7.972 -14.967 1.00 84.44 115 GLY A O 1
ATOM 833 N N . ASP A 1 116 ? 1.787 -7.953 -14.682 1.00 84.19 116 ASP A N 1
ATOM 834 C CA . ASP A 1 116 ? 2.035 -6.835 -15.585 1.00 84.19 116 ASP A CA 1
ATOM 835 C C . ASP A 1 116 ? 2.351 -7.289 -17.023 1.00 84.19 116 ASP A C 1
ATOM 837 O O . ASP A 1 116 ? 2.146 -8.445 -17.405 1.00 84.19 116 ASP A O 1
ATOM 841 N N . LYS A 1 117 ? 2.775 -6.343 -17.867 1.00 83.44 117 LYS A N 1
ATOM 842 C CA . LYS A 1 117 ? 3.046 -6.586 -19.287 1.00 83.44 117 LYS A CA 1
ATOM 843 C C . LYS A 1 117 ? 4.271 -7.484 -19.514 1.00 83.44 117 LYS A C 1
ATOM 845 O O . LYS A 1 117 ? 4.326 -8.166 -20.540 1.00 83.44 117 LYS A O 1
ATOM 850 N N . HIS A 1 118 ? 5.227 -7.495 -18.589 1.00 83.94 118 HIS A N 1
ATOM 851 C CA . HIS A 1 118 ? 6.492 -8.220 -18.691 1.00 83.94 118 HIS A CA 1
ATOM 852 C C . HIS A 1 118 ? 6.733 -9.057 -17.425 1.00 83.94 118 HIS A C 1
ATOM 854 O O . HIS A 1 118 ? 7.647 -8.775 -16.650 1.00 83.94 118 HIS A O 1
ATOM 860 N N . PRO A 1 119 ? 5.961 -10.139 -17.241 1.00 85.38 119 PRO A N 1
ATOM 861 C CA . PRO A 1 119 ? 5.844 -10.782 -15.947 1.00 85.38 119 PRO A CA 1
ATOM 862 C C . PRO A 1 119 ? 7.132 -11.458 -15.470 1.00 85.38 119 PRO A C 1
ATOM 864 O O . PRO A 1 119 ? 7.766 -12.231 -16.194 1.00 85.38 119 PRO A O 1
ATOM 867 N N . ASN A 1 120 ? 7.423 -11.274 -14.184 1.00 86.44 120 ASN A N 1
ATOM 868 C CA . ASN A 1 120 ? 8.573 -11.790 -13.434 1.00 86.44 120 ASN A CA 1
ATOM 869 C C . ASN A 1 120 ? 9.931 -11.262 -13.920 1.00 86.44 120 ASN A C 1
ATOM 871 O O . ASN A 1 120 ? 10.936 -11.978 -13.847 1.00 86.44 120 ASN A O 1
ATOM 875 N N . ASN A 1 121 ? 9.977 -10.021 -14.408 1.00 85.44 121 ASN A N 1
ATOM 876 C CA . ASN A 1 121 ? 11.221 -9.383 -14.849 1.00 85.44 121 ASN A CA 1
ATOM 877 C C . ASN A 1 121 ? 11.920 -8.578 -13.731 1.00 85.44 121 ASN A C 1
ATOM 879 O O . ASN A 1 121 ? 13.010 -8.047 -13.951 1.00 85.44 121 ASN A O 1
ATOM 883 N N . GLY A 1 122 ? 11.326 -8.498 -12.532 1.00 86.69 122 GLY A N 1
ATOM 884 C CA . GLY A 1 122 ? 11.865 -7.732 -11.406 1.00 86.69 122 GLY A CA 1
ATOM 885 C C . GLY A 1 122 ? 11.410 -6.270 -11.356 1.00 86.69 122 GLY A C 1
ATOM 886 O O . GLY A 1 122 ? 11.845 -5.531 -10.466 1.00 86.69 122 GLY A O 1
ATOM 887 N N . TRP A 1 123 ? 10.534 -5.867 -12.268 1.00 86.69 123 TRP A N 1
ATOM 888 C CA . TRP A 1 123 ? 9.947 -4.542 -12.382 1.00 86.69 123 TRP A CA 1
ATOM 889 C C . TRP A 1 123 ? 8.428 -4.665 -12.369 1.00 86.69 123 TRP A C 1
ATOM 891 O O . TRP A 1 123 ? 7.876 -5.714 -12.665 1.00 86.69 123 TRP A O 1
ATOM 901 N N . TRP A 1 124 ? 7.762 -3.585 -11.982 1.00 87.62 124 TRP A N 1
ATOM 902 C CA . TRP A 1 124 ? 6.324 -3.459 -12.124 1.00 87.62 124 TRP A CA 1
ATOM 903 C C . TRP A 1 124 ? 5.995 -2.320 -13.084 1.00 87.62 124 TRP A C 1
ATOM 905 O O . TRP A 1 124 ? 6.272 -1.153 -12.781 1.00 87.62 124 TRP A O 1
ATOM 915 N N . ASP A 1 125 ? 5.374 -2.654 -14.211 1.00 86.12 125 ASP A N 1
ATOM 916 C CA . ASP A 1 125 ? 4.883 -1.696 -15.198 1.00 86.12 125 ASP A CA 1
ATOM 917 C C . ASP A 1 125 ? 3.557 -1.054 -14.733 1.00 86.12 125 ASP A C 1
ATOM 919 O O . ASP A 1 125 ? 2.530 -1.709 -14.535 1.00 86.12 125 ASP A O 1
ATOM 923 N N . ILE A 1 126 ? 3.555 0.274 -14.579 1.00 75.19 126 ILE A N 1
ATOM 924 C CA . ILE A 1 126 ? 2.410 1.091 -14.128 1.00 75.19 126 ILE A CA 1
ATOM 925 C C . ILE A 1 126 ? 1.527 1.496 -15.325 1.00 75.19 126 ILE A C 1
ATOM 927 O O . ILE A 1 126 ? 0.655 2.348 -15.184 1.00 75.19 126 ILE A O 1
ATOM 931 N N . THR A 1 127 ? 1.712 0.921 -16.516 1.00 68.62 127 THR A N 1
ATOM 932 C CA . THR A 1 127 ? 0.843 1.158 -17.688 1.00 68.62 127 THR A CA 1
ATOM 933 C C . THR A 1 127 ? -0.319 0.193 -17.719 1.00 68.62 127 THR A C 1
ATOM 935 O O . THR A 1 127 ? -0.077 -1.018 -17.867 1.00 68.62 127 THR A O 1
#

Organism: Streptococcus acidominimus (NCBI:txid1326)

Solvent-accessible surface area (backbone atoms only — not comparable to full-atom values): 7312 Å² total; per-residue (Å²): 138,83,89,80,75,86,79,83,67,82,68,80,62,81,76,77,68,72,84,55,96,88,57,58,63,44,46,30,68,57,45,14,50,19,45,45,50,13,51,37,53,42,30,27,73,74,68,76,51,75,78,51,67,69,53,47,53,48,43,30,70,72,63,34,61,68,55,44,38,54,50,32,25,56,38,20,31,78,54,57,34,62,72,55,19,72,72,39,32,68,52,52,58,51,4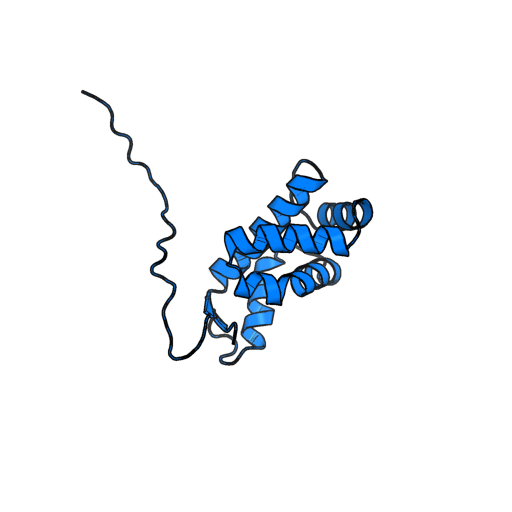7,54,72,69,66,78,63,100,45,59,22,55,53,50,28,52,55,47,9,60,69,37,93,60,56,72,70,60,37,30,56,75,108

Foldseek 3Di:
DDDDDPPPPPPPPPPPQDDDPDFRKAFLVLQQVQLQQLQQVLLCVQPVGDDDLVSSVVSCVVPNPVVSLVSSLVSSCVRPNNLVSVVCSNVLSVQSVPVRDDRSSNVVSLVQQCPAPNHPPRMHTSD

Sequence (127 aa):
MELVLPNNYVALEQEEMMYLEGGLSVPNGALAFGVNSAINATIAYFMGGGGGIALFKAAIKAVGRQTFTRYLRGALINFIGVQAANRISGTVVGFVLGTGGLSVGGMLARHLDSGDKHPNNGWWDIT

Mean predicted aligned error: 10.01 Å

Secondary structure (DSSP, 8-state):
-------------GGG----TTS-EEEHHHHHHHHHHHHHHHHHHHHSS---HHHHHHHHHHH-HHHHHHHHHHHHHHHH-HHHHHHHHHHHHHHHHHH-SS-HHHHHHHHHHTTSSSTTSSEEE--

Radius of gyration: 16.4 Å; Cα contacts (8 Å, |Δi|>4): 146; chains: 1; bounding box: 54×35×42 Å

pLDDT: mean 79.38, std 16.26, range [41.28, 95.0]

Nearest PDB structures (foldseek):
  2nq2-assembly1_A  TM=2.356E-01  e=2.888E+00  Haemophilus influenzae